Protein AF-A0A8T5FA92-F1 (afdb_monomer)

Solvent-accessible surface area (backbone atoms only — not comparable to full-atom values): 5386 Å² total; per-residue (Å²): 127,50,34,39,37,34,31,70,89,36,69,72,53,61,73,78,48,66,87,46,85,50,49,80,44,52,49,42,37,87,93,33,77,93,36,44,72,88,61,53,45,64,58,53,29,50,50,28,52,77,69,63,24,35,37,34,32,64,50,67,65,45,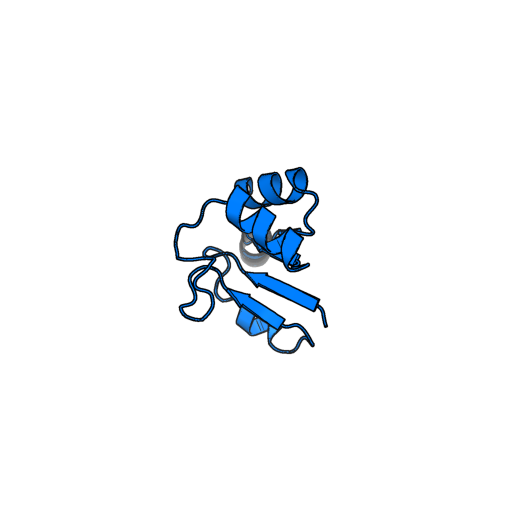51,51,32,17,56,75,70,71,29,56,67,49,76,56,64,62,63,62,56,52,48,50,52,51,49,57,60,58,74,65,59,132

pLDDT: mean 81.93, std 12.7, range [44.0, 94.81]

Sequence (94 aa):
MVSLLIDEDSLGVDRYLSELDAKIIKIGDDDVPELPKGTKDPVVAKYAKINNCIVVTRDDNMVKACNFHKVKVISIGIVDLGQKIVDELSESKP

Secondary structure (DSSP, 8-state):
-EEEEE-GGGTTTHHHHTTSSEEEEETT-TT-TTS-TT--HHHHHHHHHHTTEEEEES-HHHHHHHHHHT--EEE--HHHHHHHHHHHHHHT--

Structure (mmCIF, N/CA/C/O backbone):
data_AF-A0A8T5FA92-F1
#
_entry.id   AF-A0A8T5FA92-F1
#
loop_
_atom_site.group_PDB
_atom_site.id
_atom_site.type_symbol
_atom_site.label_atom_id
_atom_site.label_alt_id
_atom_site.label_comp_id
_atom_site.label_asym_id
_atom_site.label_entity_id
_atom_site.label_seq_id
_atom_site.pdbx_PDB_ins_code
_atom_site.Cartn_x
_atom_site.Cartn_y
_atom_site.Cartn_z
_atom_site.occupancy
_atom_site.B_iso_or_equiv
_atom_site.auth_seq_id
_atom_site.auth_comp_id
_atom_site.auth_asym_id
_atom_site.auth_atom_id
_atom_site.pdbx_PDB_model_num
ATOM 1 N N . MET A 1 1 ? -17.223 3.321 -7.008 1.00 66.62 1 MET A N 1
ATOM 2 C CA . MET A 1 1 ? -16.384 2.148 -6.706 1.00 66.62 1 MET A CA 1
ATOM 3 C C . MET A 1 1 ? -14.997 2.643 -6.330 1.00 66.62 1 MET A C 1
ATOM 5 O O . MET A 1 1 ? -14.454 3.470 -7.056 1.00 66.62 1 MET A O 1
ATOM 9 N N . VAL A 1 2 ? -14.488 2.251 -5.162 1.00 79.56 2 VAL A N 1
ATOM 10 C CA . VAL A 1 2 ? -13.170 2.679 -4.658 1.00 79.56 2 VAL A CA 1
ATOM 11 C C . VAL A 1 2 ? -12.112 1.693 -5.151 1.00 79.56 2 VAL A C 1
ATOM 13 O O . VAL A 1 2 ? -12.359 0.493 -5.121 1.00 79.56 2 VAL A O 1
ATOM 16 N N . SER A 1 3 ? -10.952 2.178 -5.600 1.00 88.69 3 SER A N 1
ATOM 17 C CA . SER A 1 3 ? -9.825 1.320 -5.993 1.00 88.69 3 SER A CA 1
ATOM 18 C C . SER A 1 3 ? -8.753 1.332 -4.907 1.00 88.69 3 SER A C 1
ATOM 20 O O . SER A 1 3 ? -8.307 2.406 -4.500 1.00 88.69 3 SER A O 1
ATOM 22 N N . LEU A 1 4 ? -8.333 0.156 -4.451 1.00 89.94 4 LEU A N 1
ATOM 23 C CA . LEU A 1 4 ? -7.252 -0.029 -3.487 1.00 89.94 4 LEU A CA 1
ATOM 24 C C . LEU A 1 4 ? -6.017 -0.549 -4.218 1.00 89.94 4 LEU A C 1
ATOM 26 O O . LEU A 1 4 ? -6.109 -1.542 -4.934 1.00 89.94 4 LEU A O 1
ATOM 30 N N . LEU A 1 5 ? -4.882 0.121 -4.03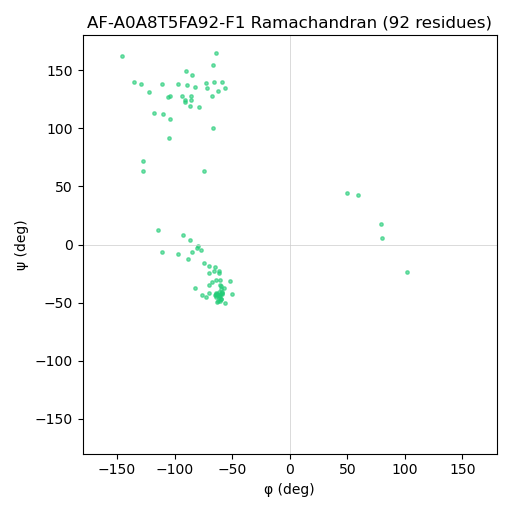5 1.00 91.62 5 LEU A N 1
ATOM 31 C CA . LEU A 1 5 ? -3.587 -0.312 -4.549 1.00 91.62 5 LEU A CA 1
ATOM 32 C C . LEU A 1 5 ? -2.765 -0.883 -3.394 1.00 91.62 5 LEU A C 1
ATOM 34 O O . LEU A 1 5 ? -2.342 -0.134 -2.515 1.00 91.62 5 LEU A O 1
ATOM 38 N N . ILE A 1 6 ? -2.588 -2.199 -3.386 1.00 90.69 6 ILE A N 1
ATOM 39 C CA . ILE A 1 6 ? -1.898 -2.939 -2.333 1.00 90.69 6 ILE A CA 1
ATOM 40 C C . ILE A 1 6 ? -0.421 -3.049 -2.682 1.00 90.69 6 ILE A C 1
ATOM 42 O O . ILE A 1 6 ? -0.058 -3.571 -3.737 1.00 90.69 6 ILE A O 1
ATOM 46 N N . ASP A 1 7 ? 0.405 -2.562 -1.770 1.00 87.50 7 ASP A N 1
ATOM 47 C CA . ASP A 1 7 ? 1.854 -2.641 -1.845 1.00 87.50 7 ASP A CA 1
ATOM 48 C C . ASP A 1 7 ? 2.376 -4.082 -1.724 1.00 87.50 7 ASP A C 1
ATOM 50 O O . ASP A 1 7 ? 1.737 -4.935 -1.100 1.00 87.50 7 ASP A O 1
ATOM 54 N N . GLU A 1 8 ? 3.554 -4.352 -2.286 1.00 84.19 8 GLU A N 1
ATOM 55 C CA . GLU A 1 8 ? 4.171 -5.689 -2.312 1.00 84.19 8 GLU A CA 1
ATOM 56 C C . GLU A 1 8 ? 4.420 -6.229 -0.902 1.00 84.19 8 GLU A C 1
ATOM 58 O O . GLU A 1 8 ? 4.214 -7.411 -0.616 1.00 84.19 8 GLU A O 1
ATOM 63 N N . ASP A 1 9 ? 4.781 -5.336 0.015 1.00 78.25 9 ASP A N 1
ATOM 64 C CA . ASP A 1 9 ? 4.994 -5.675 1.414 1.00 78.25 9 ASP A CA 1
ATOM 65 C C . ASP A 1 9 ? 3.678 -5.784 2.192 1.00 78.25 9 ASP A C 1
ATOM 67 O O . ASP A 1 9 ? 3.688 -6.102 3.374 1.00 78.25 9 ASP A O 1
ATOM 71 N N . SER A 1 10 ? 2.518 -5.555 1.578 1.00 79.56 10 SER A N 1
ATOM 72 C CA . SER A 1 10 ? 1.193 -5.649 2.222 1.00 79.56 10 SER A CA 1
ATOM 73 C C . SER A 1 10 ? 0.321 -6.769 1.651 1.00 79.56 10 SER A C 1
ATOM 75 O O . SER A 1 10 ? -0.878 -6.837 1.936 1.00 79.56 10 SER A O 1
ATOM 77 N N . LEU A 1 11 ? 0.914 -7.672 0.866 1.00 73.38 11 LEU A N 1
ATOM 78 C CA . LEU A 1 11 ? 0.221 -8.830 0.308 1.00 73.38 11 LEU A CA 1
ATOM 79 C C . LEU A 1 11 ? -0.361 -9.724 1.418 1.00 73.38 11 LEU A C 1
ATOM 81 O O . LEU A 1 11 ? 0.259 -9.954 2.456 1.00 73.38 11 LEU A O 1
ATOM 85 N N . GLY A 1 12 ? -1.577 -10.232 1.200 1.00 75.62 12 GLY A N 1
ATOM 86 C CA . GLY A 1 12 ? -2.346 -11.010 2.173 1.00 75.62 12 GLY A CA 1
ATOM 87 C C . GLY A 1 12 ? -3.454 -10.208 2.857 1.00 75.62 12 GLY A C 1
ATOM 88 O O . GLY A 1 12 ? -4.445 -10.802 3.284 1.00 75.62 12 GLY A O 1
ATOM 89 N N . VAL A 1 13 ? -3.344 -8.874 2.908 1.00 77.12 13 VAL A N 1
ATOM 90 C CA . VAL A 1 13 ? -4.417 -7.998 3.416 1.00 77.12 13 VAL A CA 1
ATOM 91 C C . VAL A 1 13 ? -5.636 -8.027 2.493 1.00 77.12 13 VAL A C 1
ATOM 93 O O . VAL A 1 13 ? -6.770 -7.968 2.959 1.00 77.12 13 VAL A O 1
ATOM 96 N N . ASP A 1 14 ? -5.413 -8.201 1.191 1.00 77.25 14 ASP A N 1
ATOM 97 C CA . ASP A 1 14 ? -6.450 -8.337 0.167 1.00 77.25 14 ASP A CA 1
ATOM 98 C C . ASP A 1 14 ? -7.497 -9.410 0.503 1.00 77.25 14 ASP A C 1
ATOM 100 O O . ASP A 1 14 ? -8.674 -9.234 0.193 1.00 77.25 14 ASP A O 1
ATOM 104 N N . ARG A 1 15 ? -7.106 -10.474 1.221 1.00 77.94 15 ARG A N 1
ATOM 105 C CA . ARG A 1 15 ? -8.021 -11.539 1.665 1.00 77.94 15 ARG A CA 1
ATOM 106 C C . ARG A 1 15 ? -9.132 -11.013 2.574 1.00 77.94 15 ARG A C 1
ATOM 108 O O . ARG A 1 15 ? -10.262 -11.474 2.470 1.00 77.94 15 ARG A O 1
ATOM 115 N N . TYR A 1 16 ? -8.828 -10.018 3.404 1.00 77.12 16 TYR A N 1
ATOM 116 C CA . TYR A 1 16 ? -9.772 -9.388 4.333 1.00 77.12 16 TYR A CA 1
ATOM 117 C C . TYR A 1 16 ? -10.535 -8.215 3.707 1.00 77.12 16 TYR A C 1
ATOM 119 O O . TYR A 1 16 ? -11.503 -7.729 4.279 1.00 77.12 16 TYR A O 1
ATOM 127 N N . LEU A 1 17 ? -10.091 -7.746 2.539 1.00 72.62 17 LEU A N 1
ATOM 128 C CA . LEU A 1 17 ? -10.724 -6.657 1.795 1.00 72.62 17 LEU A CA 1
ATOM 129 C C . LEU A 1 17 ? -11.661 -7.179 0.700 1.00 72.62 17 LEU A C 1
ATOM 131 O O . LEU A 1 17 ? -12.380 -6.392 0.095 1.00 72.62 17 LEU A O 1
ATOM 135 N N . SER A 1 18 ? -11.660 -8.492 0.456 1.00 69.44 18 SER A N 1
ATOM 136 C CA . SER A 1 18 ? -12.460 -9.158 -0.578 1.00 69.44 18 SER A CA 1
ATOM 137 C C . SER A 1 18 ? -13.975 -9.007 -0.389 1.00 69.44 18 SER A C 1
ATOM 139 O O . SER A 1 18 ? -14.720 -9.079 -1.361 1.00 69.44 18 SER A O 1
ATOM 141 N N . GLU A 1 19 ? -14.427 -8.747 0.840 1.00 74.69 19 GLU A N 1
ATOM 142 C CA . GLU A 1 19 ? -15.835 -8.494 1.177 1.00 74.69 19 GLU A CA 1
ATOM 143 C C . GLU A 1 19 ? -16.257 -7.026 0.978 1.00 74.69 19 GLU A C 1
ATOM 145 O O . GLU A 1 19 ? -17.435 -6.691 1.104 1.00 74.69 19 GLU A O 1
ATOM 150 N N . LEU A 1 20 ? -15.313 -6.130 0.669 1.00 74.62 20 LEU A N 1
ATOM 151 C CA . LEU A 1 20 ? -15.606 -4.727 0.390 1.00 74.62 20 LEU A CA 1
ATOM 152 C C . LEU A 1 20 ? -16.004 -4.543 -1.079 1.00 74.62 20 LEU A C 1
ATOM 154 O O . LEU A 1 20 ? -15.424 -5.156 -1.972 1.00 74.62 20 LEU A O 1
ATOM 158 N N . ASP A 1 21 ? -16.920 -3.608 -1.350 1.00 76.50 21 ASP A N 1
ATOM 159 C CA . ASP A 1 21 ? -17.225 -3.136 -2.712 1.00 76.50 21 ASP A CA 1
ATOM 160 C C . ASP A 1 21 ? -16.102 -2.214 -3.240 1.00 76.50 21 ASP A C 1
ATOM 162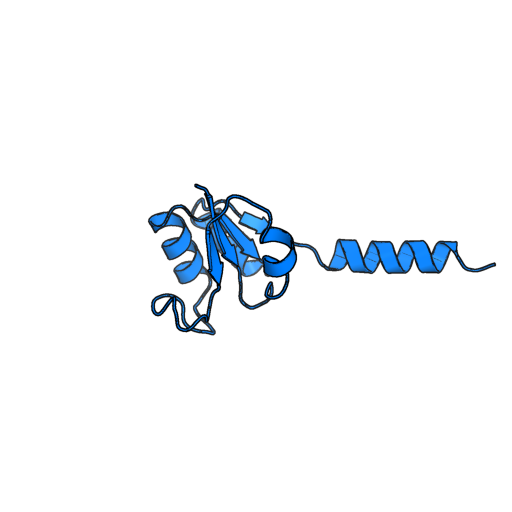 O O . ASP A 1 21 ? -16.259 -1.000 -3.439 1.00 76.50 21 ASP A O 1
ATOM 166 N N . ALA A 1 22 ? -14.906 -2.790 -3.385 1.00 80.81 22 ALA A N 1
ATOM 167 C CA . ALA A 1 22 ? -13.693 -2.113 -3.811 1.00 80.81 22 ALA A CA 1
ATOM 168 C C . ALA A 1 22 ? -12.927 -2.936 -4.854 1.00 80.81 22 ALA A C 1
ATOM 170 O O . ALA A 1 22 ? -12.777 -4.151 -4.743 1.00 80.81 22 ALA A O 1
ATOM 171 N N . LYS A 1 23 ? -12.377 -2.253 -5.862 1.00 87.50 23 LYS A N 1
ATOM 172 C CA . LYS A 1 23 ? -11.465 -2.864 -6.832 1.00 87.50 23 LYS A CA 1
ATOM 173 C C . LYS A 1 23 ? -10.083 -2.988 -6.196 1.00 87.50 23 LYS A C 1
ATOM 175 O O . LYS A 1 23 ? -9.474 -1.971 -5.873 1.00 87.50 23 LYS A O 1
ATOM 180 N N . ILE A 1 24 ? -9.575 -4.206 -6.056 1.00 88.44 24 ILE A N 1
ATOM 181 C CA . ILE A 1 24 ? -8.234 -4.464 -5.521 1.00 88.44 24 ILE A CA 1
ATOM 182 C C . ILE A 1 24 ? -7.241 -4.559 -6.684 1.00 88.44 24 ILE A C 1
ATOM 184 O O . ILE A 1 24 ? -7.466 -5.294 -7.641 1.00 88.44 24 ILE A O 1
ATOM 188 N N . ILE A 1 25 ? -6.159 -3.792 -6.599 1.00 90.00 25 ILE A N 1
ATOM 189 C CA . ILE A 1 25 ? -5.030 -3.774 -7.530 1.00 90.00 25 ILE A CA 1
ATOM 190 C C . ILE A 1 25 ? -3.788 -4.085 -6.699 1.00 90.00 25 ILE A C 1
ATOM 192 O O . ILE A 1 25 ? -3.603 -3.480 -5.644 1.00 90.00 25 ILE A O 1
ATOM 196 N N . LYS A 1 26 ? -2.945 -5.015 -7.137 1.00 90.88 26 LYS A N 1
ATOM 197 C CA . LYS A 1 26 ? -1.713 -5.375 -6.426 1.00 90.88 26 LYS A CA 1
ATOM 198 C C . LYS A 1 26 ? -0.507 -4.922 -7.232 1.00 90.88 26 LYS A C 1
ATOM 200 O O . LYS A 1 26 ? -0.493 -5.048 -8.453 1.00 90.88 26 LYS A O 1
ATOM 205 N N . ILE A 1 27 ? 0.491 -4.376 -6.550 1.00 90.12 27 ILE A N 1
ATOM 206 C CA . ILE A 1 27 ? 1.781 -4.081 -7.172 1.00 90.12 27 ILE A CA 1
ATOM 207 C C . ILE A 1 27 ? 2.502 -5.407 -7.426 1.00 90.12 27 ILE A C 1
ATOM 209 O O . ILE A 1 27 ? 2.516 -6.289 -6.568 1.00 90.12 27 ILE A O 1
ATOM 213 N N . GLY A 1 28 ? 3.074 -5.549 -8.618 1.00 86.81 28 GLY A N 1
ATOM 214 C CA . GLY A 1 28 ? 3.765 -6.757 -9.052 1.00 86.81 28 GLY A CA 1
ATOM 215 C C . GLY A 1 28 ? 2.854 -7.885 -9.534 1.00 86.81 28 GLY A C 1
ATOM 216 O O . GLY A 1 28 ? 3.380 -8.958 -9.817 1.00 86.81 28 GLY A O 1
ATOM 217 N N . ASP A 1 29 ? 1.537 -7.667 -9.635 1.00 87.25 29 ASP A N 1
ATOM 218 C CA . ASP A 1 29 ? 0.634 -8.612 -10.305 1.00 87.25 29 ASP A CA 1
ATOM 219 C C . ASP A 1 29 ? 0.837 -8.541 -11.824 1.00 87.25 29 ASP A C 1
ATOM 221 O O . ASP A 1 29 ? 0.940 -7.451 -12.393 1.00 87.25 29 ASP A O 1
ATOM 225 N N . ASP A 1 30 ? 0.833 -9.697 -12.490 1.00 83.88 30 ASP A N 1
ATOM 226 C CA . ASP A 1 30 ? 1.022 -9.787 -13.947 1.00 83.88 30 ASP A CA 1
ATOM 227 C C . ASP A 1 30 ? -0.084 -9.045 -14.725 1.00 83.88 30 ASP A C 1
ATOM 229 O O . ASP A 1 30 ? 0.135 -8.564 -15.839 1.00 83.88 30 ASP A O 1
ATOM 233 N N . ASP A 1 31 ? -1.254 -8.886 -14.103 1.00 82.19 31 ASP A N 1
ATOM 234 C CA . ASP A 1 31 ? -2.407 -8.163 -14.644 1.00 82.19 31 ASP A CA 1
ATOM 235 C C . ASP A 1 31 ? -2.258 -6.626 -14.569 1.00 82.19 31 ASP A C 1
ATOM 237 O O . ASP A 1 31 ? -3.121 -5.894 -15.064 1.00 82.19 31 ASP A O 1
ATOM 241 N N . VAL A 1 32 ? -1.179 -6.116 -13.958 1.00 84.19 32 VAL A N 1
ATOM 242 C CA . VAL A 1 32 ? -0.888 -4.679 -13.802 1.00 84.19 32 VAL A CA 1
ATOM 243 C C . VAL A 1 32 ? 0.525 -4.368 -14.322 1.00 84.19 32 VAL A C 1
ATOM 245 O O . VAL A 1 32 ? 1.442 -4.076 -13.547 1.00 84.19 32 VAL A O 1
ATOM 248 N N . PRO A 1 33 ? 0.735 -4.402 -15.651 1.00 83.88 33 PRO A N 1
ATOM 249 C CA . PRO A 1 33 ? 2.065 -4.293 -16.250 1.00 83.88 33 PRO A CA 1
ATOM 250 C C . PRO A 1 33 ? 2.745 -2.936 -16.011 1.00 83.88 33 PRO A C 1
ATOM 252 O O . PRO A 1 33 ? 3.963 -2.827 -16.136 1.00 83.88 33 PRO A O 1
ATOM 255 N N . GLU A 1 34 ? 1.991 -1.889 -15.666 1.00 86.88 34 GLU A N 1
ATOM 256 C CA . GLU A 1 34 ? 2.531 -0.568 -15.329 1.00 86.88 34 GLU A CA 1
ATOM 257 C C . GLU A 1 34 ? 3.194 -0.508 -13.946 1.00 86.88 34 GLU A C 1
ATOM 259 O O . GLU A 1 34 ? 3.921 0.449 -13.666 1.00 86.88 34 GLU A O 1
ATOM 264 N N . LEU A 1 35 ? 2.941 -1.498 -13.085 1.00 89.25 35 LEU A N 1
ATOM 265 C CA . LEU A 1 35 ? 3.472 -1.581 -11.725 1.00 89.25 35 LEU A CA 1
ATOM 266 C C . LEU A 1 35 ? 4.147 -2.941 -11.486 1.00 89.25 35 LEU A C 1
ATOM 268 O O . LEU A 1 35 ? 3.694 -3.700 -10.629 1.00 89.25 35 LEU A O 1
ATOM 272 N N . PRO A 1 36 ? 5.231 -3.270 -12.214 1.00 90.12 36 PRO A N 1
ATOM 273 C CA . PRO A 1 36 ? 5.972 -4.504 -11.987 1.00 90.12 36 PRO A CA 1
ATOM 274 C C . PRO A 1 36 ? 6.613 -4.529 -10.597 1.00 90.12 36 PRO A C 1
ATOM 276 O O . PRO A 1 36 ? 6.789 -3.491 -9.948 1.00 90.12 36 PRO A O 1
ATOM 279 N N . LYS A 1 37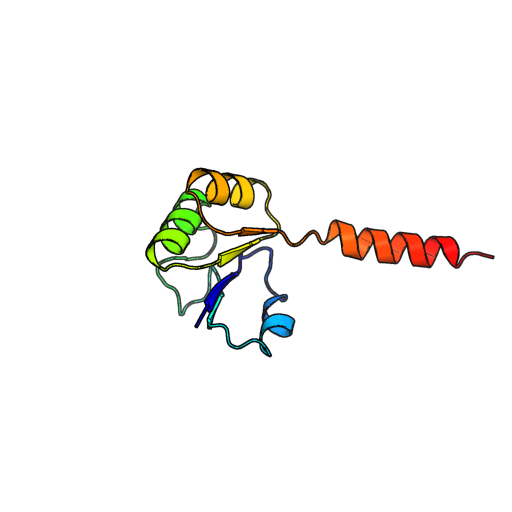 ? 7.034 -5.723 -10.174 1.00 87.50 37 LYS A N 1
ATOM 280 C CA . LYS A 1 37 ? 7.702 -5.910 -8.887 1.00 87.50 37 LYS A CA 1
ATOM 281 C C . LYS A 1 37 ? 8.945 -5.013 -8.747 1.00 87.50 37 LYS A C 1
ATOM 283 O O . LYS A 1 37 ? 9.768 -4.951 -9.663 1.00 87.50 37 LYS A O 1
ATOM 288 N N . GLY A 1 38 ? 9.112 -4.351 -7.606 1.00 87.94 38 GLY A N 1
ATOM 289 C CA . GLY A 1 38 ? 10.204 -3.417 -7.323 1.00 87.94 38 GLY A CA 1
ATOM 290 C C . GLY A 1 38 ? 10.016 -2.024 -7.935 1.00 87.94 38 GLY A C 1
ATOM 291 O O . GLY A 1 38 ? 10.988 -1.271 -8.072 1.00 87.94 38 GLY A O 1
ATOM 292 N N . THR A 1 39 ? 8.792 -1.666 -8.337 1.00 91.75 39 THR A N 1
ATOM 293 C CA . THR A 1 39 ? 8.492 -0.309 -8.811 1.00 91.75 39 THR A CA 1
ATOM 294 C C . THR A 1 39 ? 8.739 0.708 -7.700 1.00 91.75 39 THR A C 1
ATOM 296 O O . THR A 1 39 ? 8.276 0.554 -6.579 1.00 91.75 39 THR A O 1
ATOM 299 N N . LYS A 1 40 ? 9.449 1.794 -8.022 1.00 93.00 40 LYS A N 1
ATOM 300 C CA . LYS A 1 40 ? 9.795 2.835 -7.043 1.00 93.00 40 LYS A CA 1
ATOM 301 C C . LYS A 1 40 ? 8.559 3.573 -6.522 1.00 93.00 40 LYS A C 1
ATOM 303 O O . LYS A 1 40 ? 7.729 4.014 -7.320 1.00 93.00 40 LYS A O 1
ATOM 308 N N . ASP A 1 41 ? 8.534 3.873 -5.229 1.00 93.06 41 ASP A N 1
ATOM 309 C CA . ASP A 1 41 ? 7.408 4.512 -4.530 1.00 93.06 41 ASP A CA 1
ATOM 310 C C . ASP A 1 41 ? 6.859 5.784 -5.194 1.00 93.06 41 ASP A C 1
ATOM 312 O O . ASP A 1 41 ? 5.639 5.924 -5.305 1.00 93.06 41 ASP A O 1
ATOM 316 N N . PRO A 1 42 ? 7.685 6.721 -5.711 1.00 94.00 42 PRO A N 1
ATOM 317 C CA . PRO A 1 42 ? 7.150 7.907 -6.383 1.00 94.00 42 PRO A CA 1
ATOM 318 C C . PRO A 1 42 ? 6.363 7.571 -7.658 1.00 94.00 42 PRO A C 1
ATOM 320 O O . PRO A 1 42 ? 5.427 8.285 -8.023 1.00 94.00 42 PRO A O 1
ATOM 323 N N . VAL A 1 43 ? 6.731 6.486 -8.347 1.00 94.38 43 VAL A N 1
ATOM 324 C CA . VAL A 1 43 ? 6.027 6.002 -9.543 1.00 94.38 43 VAL A CA 1
ATOM 325 C C . VAL A 1 43 ? 4.691 5.387 -9.139 1.00 94.38 43 VAL A C 1
ATOM 327 O O . VAL A 1 43 ? 3.666 5.748 -9.718 1.00 94.38 43 VAL A O 1
ATOM 330 N N . VAL A 1 44 ? 4.690 4.557 -8.093 1.00 93.62 44 VAL A N 1
ATOM 331 C CA . VAL A 1 44 ? 3.477 3.976 -7.496 1.00 93.62 44 VAL A CA 1
ATOM 332 C C . VAL A 1 44 ? 2.503 5.075 -7.064 1.00 93.62 44 VAL A C 1
ATOM 334 O O . VAL A 1 44 ? 1.342 5.080 -7.471 1.00 93.62 44 VAL A O 1
ATOM 337 N N . ALA A 1 45 ? 2.977 6.070 -6.310 1.00 93.69 45 ALA A N 1
ATOM 338 C CA . ALA A 1 45 ? 2.157 7.190 -5.856 1.00 93.69 45 ALA A CA 1
ATOM 339 C C . ALA A 1 45 ? 1.590 7.998 -7.037 1.00 93.69 45 ALA A C 1
ATOM 341 O O . ALA A 1 45 ? 0.416 8.377 -7.046 1.00 93.69 45 ALA A O 1
ATOM 342 N N . LYS A 1 46 ? 2.387 8.239 -8.085 1.00 94.50 46 LYS A N 1
ATOM 343 C CA . LYS A 1 46 ? 1.904 8.922 -9.293 1.00 94.50 46 LYS A CA 1
ATOM 344 C C . LYS A 1 46 ? 0.824 8.109 -10.012 1.00 94.50 46 LYS A C 1
ATOM 346 O O . LYS A 1 46 ? -0.179 8.693 -10.424 1.00 94.50 46 LYS A O 1
ATOM 351 N N . TYR A 1 47 ? 0.998 6.794 -10.132 1.00 94.31 47 TYR A N 1
ATOM 352 C CA . TYR A 1 47 ? -0.013 5.902 -10.698 1.00 94.31 47 TYR A CA 1
ATOM 353 C C . TYR A 1 47 ? -1.309 5.949 -9.883 1.00 94.31 47 TYR A C 1
ATOM 355 O O . TYR A 1 47 ? -2.381 6.160 -10.450 1.00 94.31 47 TYR A O 1
ATOM 363 N N . ALA A 1 48 ? -1.215 5.826 -8.556 1.00 93.56 48 ALA A N 1
ATOM 364 C CA . ALA A 1 48 ? -2.368 5.872 -7.662 1.00 93.56 48 ALA A CA 1
ATOM 365 C C . ALA A 1 48 ? -3.125 7.200 -7.779 1.00 93.56 48 ALA A C 1
ATOM 367 O O . ALA A 1 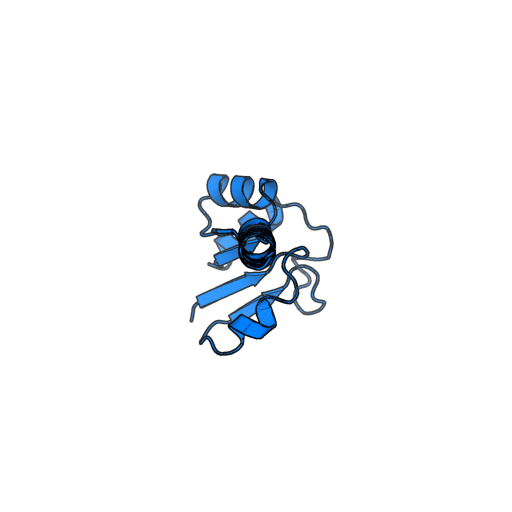48 ? -4.352 7.219 -7.804 1.00 93.56 48 ALA A O 1
ATOM 368 N N . LYS A 1 49 ? -2.409 8.317 -7.940 1.00 94.19 49 LYS A N 1
ATOM 369 C CA . LYS A 1 49 ? -3.026 9.622 -8.191 1.00 94.19 49 LYS A CA 1
ATOM 370 C C . LYS A 1 49 ? -3.817 9.660 -9.498 1.00 94.19 49 LYS A C 1
ATOM 372 O O . LYS A 1 49 ? -4.942 10.148 -9.507 1.00 94.19 49 LYS A O 1
ATOM 377 N N . ILE A 1 50 ? -3.219 9.185 -10.593 1.00 93.81 50 ILE A N 1
ATOM 378 C CA . ILE A 1 50 ? -3.835 9.198 -11.931 1.00 93.81 50 ILE A CA 1
ATOM 379 C C . ILE A 1 50 ? -5.083 8.312 -11.955 1.00 93.81 50 ILE A C 1
ATOM 381 O O . ILE A 1 50 ? -6.109 8.709 -12.499 1.00 93.81 50 ILE A O 1
ATOM 385 N N . ASN A 1 51 ? -5.007 7.147 -11.315 1.00 90.50 51 ASN A N 1
ATOM 386 C CA . ASN A 1 51 ? -6.077 6.152 -11.297 1.00 90.50 51 ASN A CA 1
ATOM 387 C 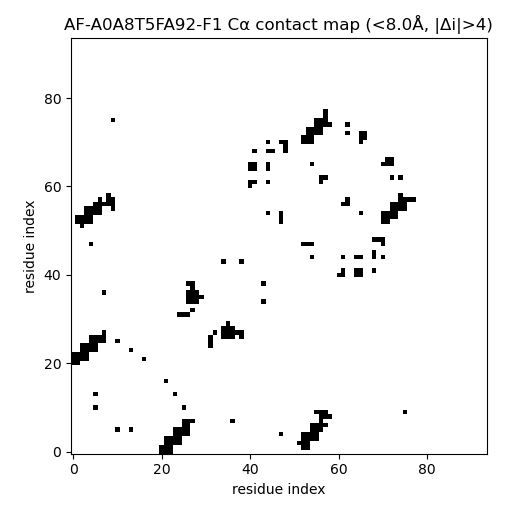C . ASN A 1 51 ? -7.033 6.298 -10.099 1.00 90.50 51 ASN A C 1
ATOM 389 O O . ASN A 1 51 ? -7.893 5.443 -9.888 1.00 90.50 51 ASN A O 1
ATOM 393 N N . ASN A 1 52 ? -6.894 7.378 -9.320 1.00 90.50 52 ASN A N 1
ATOM 394 C CA . ASN A 1 52 ? -7.687 7.670 -8.125 1.00 90.50 52 ASN A CA 1
ATOM 395 C C . ASN A 1 52 ? -7.764 6.484 -7.138 1.00 90.50 52 ASN A C 1
ATOM 397 O O . ASN A 1 52 ? -8.832 6.143 -6.623 1.00 90.50 52 ASN A O 1
ATOM 401 N N . CYS A 1 53 ? -6.626 5.833 -6.900 1.00 91.62 53 CYS A N 1
ATOM 402 C CA . CYS A 1 53 ? -6.492 4.725 -5.964 1.00 91.62 53 CYS A CA 1
ATOM 403 C C . CYS A 1 53 ? -6.126 5.218 -4.560 1.00 91.62 53 CYS A C 1
ATOM 405 O O . CYS A 1 53 ? -5.412 6.210 -4.391 1.00 91.62 53 CYS A O 1
ATOM 407 N N . ILE A 1 54 ? -6.577 4.477 -3.552 1.00 91.38 54 ILE A N 1
ATOM 408 C CA . ILE A 1 54 ? -6.067 4.575 -2.186 1.00 91.38 54 ILE A CA 1
ATOM 409 C C . ILE A 1 54 ? -4.929 3.567 -2.059 1.00 91.38 54 ILE A C 1
ATOM 411 O O . ILE A 1 54 ? -5.126 2.386 -2.338 1.00 91.38 54 ILE A O 1
ATOM 415 N N . VAL A 1 55 ? -3.748 4.026 -1.655 1.00 91.06 55 VAL A N 1
ATOM 416 C CA . VAL A 1 55 ? -2.593 3.145 -1.449 1.00 91.06 55 VAL A CA 1
ATOM 417 C C . VAL A 1 55 ? -2.693 2.491 -0.080 1.00 91.06 55 VAL A C 1
ATOM 419 O O . VAL A 1 55 ? -2.989 3.156 0.909 1.00 91.06 55 VAL A O 1
ATOM 422 N N . VAL A 1 56 ? -2.436 1.194 -0.025 1.00 90.31 56 VAL A N 1
ATOM 423 C CA . VAL A 1 56 ? -2.387 0.401 1.198 1.00 90.31 56 VAL A CA 1
ATOM 424 C C . VAL A 1 56 ? -0.972 -0.150 1.323 1.00 90.31 56 VAL A C 1
ATOM 426 O O . VAL A 1 56 ? -0.550 -0.943 0.485 1.00 90.31 56 VAL A O 1
ATOM 429 N N . THR A 1 57 ? -0.228 0.296 2.332 1.00 89.88 57 THR A N 1
ATOM 430 C CA . THR A 1 57 ? 1.200 -0.027 2.487 1.00 89.88 57 THR A CA 1
ATOM 431 C C . THR A 1 57 ? 1.589 -0.164 3.960 1.00 89.88 57 THR A C 1
ATOM 433 O O . THR A 1 57 ? 0.874 0.302 4.849 1.00 89.88 57 THR A O 1
ATOM 436 N N . ARG A 1 58 ? 2.735 -0.799 4.219 1.00 86.94 58 ARG A N 1
ATOM 437 C CA . ARG A 1 58 ? 3.426 -0.797 5.519 1.00 86.94 58 ARG A CA 1
ATOM 438 C C . ARG A 1 58 ? 4.739 -0.014 5.482 1.00 86.94 58 ARG A C 1
ATOM 440 O O . ARG A 1 58 ? 5.365 0.143 6.523 1.00 86.94 58 ARG A O 1
ATOM 447 N N . ASP A 1 59 ? 5.160 0.441 4.305 1.00 87.62 59 ASP A N 1
ATOM 448 C CA . ASP A 1 59 ? 6.419 1.147 4.110 1.00 87.62 59 ASP A CA 1
ATOM 449 C C . ASP A 1 59 ? 6.244 2.649 4.375 1.00 87.62 59 ASP A C 1
ATOM 451 O O . ASP A 1 59 ? 5.499 3.361 3.693 1.00 87.62 59 ASP A O 1
ATOM 455 N N . ASP A 1 60 ? 6.974 3.159 5.364 1.00 89.12 60 ASP A N 1
ATOM 456 C CA . ASP A 1 60 ? 6.999 4.578 5.712 1.00 89.12 60 ASP A CA 1
ATOM 457 C C . ASP A 1 60 ? 7.487 5.465 4.556 1.00 89.12 60 ASP A C 1
ATOM 459 O O . ASP A 1 60 ? 7.080 6.629 4.446 1.00 89.12 60 ASP A O 1
ATOM 463 N N . ASN A 1 61 ? 8.362 4.953 3.686 1.00 91.50 61 ASN A N 1
ATOM 464 C CA . ASN A 1 61 ? 8.824 5.686 2.508 1.00 91.50 61 ASN A CA 1
ATOM 465 C C . ASN A 1 61 ? 7.704 5.813 1.474 1.00 91.50 61 ASN A C 1
ATOM 467 O O . ASN A 1 61 ? 7.461 6.920 0.979 1.00 91.50 61 ASN A O 1
ATOM 471 N N . MET A 1 62 ? 6.935 4.743 1.260 1.00 92.88 62 MET A N 1
ATOM 472 C CA . MET A 1 62 ? 5.722 4.770 0.445 1.00 92.88 62 MET A CA 1
ATOM 473 C C . MET A 1 62 ? 4.677 5.740 1.012 1.00 92.88 62 MET A C 1
ATOM 475 O O . MET A 1 62 ? 4.099 6.534 0.262 1.00 92.88 62 MET A O 1
ATOM 479 N N . VAL A 1 63 ? 4.473 5.767 2.335 1.00 91.81 63 VAL A N 1
ATOM 480 C CA . VAL A 1 63 ? 3.581 6.742 2.994 1.00 91.81 63 VAL A CA 1
ATOM 481 C C . VAL A 1 63 ? 4.042 8.177 2.725 1.00 91.81 63 VAL A C 1
ATOM 483 O O . VAL A 1 63 ? 3.235 9.029 2.337 1.00 91.81 63 VAL A O 1
ATOM 486 N N . LYS A 1 64 ? 5.342 8.467 2.873 1.00 93.81 64 LYS A N 1
ATOM 487 C CA . LYS A 1 64 ? 5.912 9.793 2.567 1.00 93.81 64 LYS A CA 1
ATOM 488 C C . LYS A 1 64 ? 5.722 10.166 1.098 1.00 93.81 64 LYS A C 1
ATOM 490 O O . LYS A 1 64 ? 5.318 11.297 0.816 1.00 93.81 64 LYS A O 1
ATOM 495 N N . ALA A 1 65 ? 5.962 9.236 0.174 1.00 94.06 65 ALA A N 1
ATOM 496 C CA . ALA A 1 65 ? 5.756 9.450 -1.255 1.00 94.06 65 ALA A CA 1
ATOM 497 C C . ALA A 1 65 ? 4.282 9.759 -1.568 1.00 94.06 65 ALA A C 1
ATOM 499 O O . ALA A 1 65 ? 3.981 10.740 -2.255 1.00 94.06 65 ALA A O 1
ATOM 500 N N . CYS A 1 66 ? 3.348 8.994 -1.000 1.00 94.06 66 CYS A N 1
ATOM 501 C CA . CYS A 1 66 ? 1.914 9.232 -1.151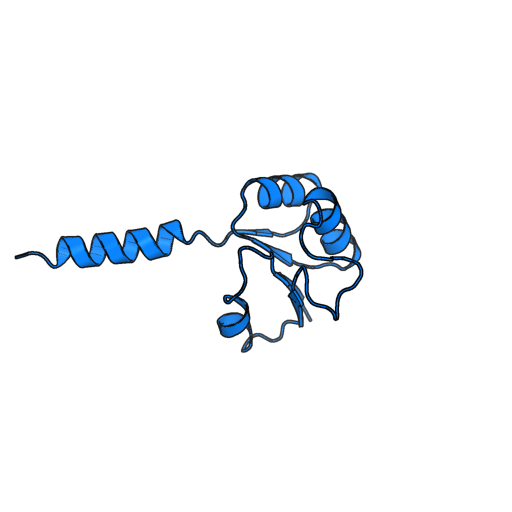 1.00 94.06 66 CYS A CA 1
ATOM 502 C C . CYS A 1 66 ? 1.507 10.615 -0.628 1.00 94.06 66 CYS A C 1
ATOM 504 O O . CYS A 1 66 ? 0.844 11.373 -1.341 1.00 94.06 66 CYS A O 1
ATOM 506 N N . ASN A 1 67 ? 1.969 10.987 0.568 1.00 93.00 67 ASN A N 1
ATOM 507 C CA . ASN A 1 67 ? 1.699 12.297 1.162 1.00 93.00 67 ASN A CA 1
ATOM 508 C C . ASN A 1 67 ? 2.240 13.442 0.295 1.00 93.00 67 ASN A C 1
ATOM 510 O O . ASN A 1 67 ? 1.519 14.406 0.028 1.00 93.00 67 ASN A O 1
ATOM 514 N N . PHE A 1 68 ? 3.470 13.315 -0.215 1.00 94.81 68 PHE A N 1
ATOM 515 C CA . PHE A 1 68 ? 4.069 14.293 -1.127 1.00 94.81 68 PHE A CA 1
ATOM 516 C C . PHE A 1 68 ? 3.230 14.481 -2.401 1.00 94.81 68 PHE A C 1
ATOM 518 O O . PHE A 1 68 ? 2.969 15.606 -2.833 1.00 94.81 68 PHE A O 1
ATOM 525 N N . HIS A 1 69 ? 2.732 13.384 -2.978 1.00 92.31 69 HIS A N 1
ATOM 526 C CA . HIS A 1 69 ? 1.899 13.418 -4.180 1.00 92.31 69 HIS A CA 1
ATOM 527 C C . HIS A 1 69 ? 0.417 13.757 -3.920 1.00 92.31 69 HIS A C 1
ATOM 529 O O . HIS A 1 69 ? -0.333 13.947 -4.892 1.00 92.31 69 HIS A O 1
ATOM 535 N N . LYS A 1 70 ? 0.017 13.932 -2.650 1.00 93.69 70 LYS A N 1
ATOM 536 C CA . LYS A 1 70 ? -1.369 14.127 -2.179 1.00 93.69 70 LYS A CA 1
ATOM 537 C C . LYS A 1 70 ? -2.290 12.953 -2.535 1.00 93.69 70 LYS A C 1
ATOM 539 O O . LYS A 1 70 ? -3.413 13.151 -2.994 1.00 93.69 70 LYS A O 1
ATOM 544 N N . VAL A 1 71 ? -1.788 11.738 -2.358 1.00 93.94 71 VAL A N 1
ATOM 545 C CA . VAL A 1 71 ? -2.512 10.477 -2.550 1.00 93.94 71 VAL A CA 1
ATOM 546 C C . VAL A 1 71 ? -3.028 9.996 -1.201 1.00 93.94 71 VAL A C 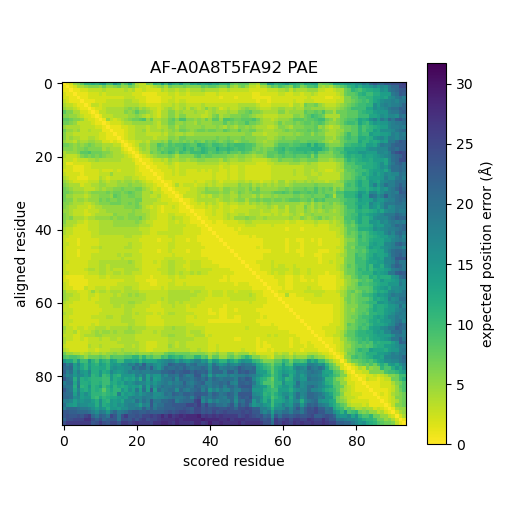1
ATOM 548 O O . VAL A 1 71 ? -2.317 10.076 -0.201 1.00 93.94 71 VAL A O 1
ATOM 551 N N . LYS A 1 72 ? -4.268 9.499 -1.162 1.00 91.12 72 LYS A N 1
ATOM 552 C CA . LYS A 1 72 ? -4.817 8.881 0.049 1.00 91.12 72 LYS A CA 1
ATOM 553 C C . LYS A 1 72 ? -4.065 7.582 0.327 1.00 91.12 72 LYS A C 1
ATOM 555 O O . LYS A 1 72 ? -3.976 6.734 -0.557 1.00 91.12 72 LYS A O 1
ATOM 560 N N . VAL A 1 73 ? -3.568 7.431 1.548 1.00 90.88 73 VAL A N 1
ATOM 561 C CA . VAL A 1 73 ? -2.813 6.255 1.978 1.00 90.88 73 VAL A CA 1
ATOM 562 C C . VAL A 1 73 ? -3.379 5.708 3.284 1.00 90.88 73 VAL A C 1
ATOM 564 O O . VAL A 1 73 ? -3.734 6.472 4.180 1.00 90.88 73 VAL A O 1
ATOM 567 N N . ILE A 1 74 ? -3.484 4.386 3.368 1.00 87.44 74 ILE A N 1
ATOM 568 C CA . ILE A 1 74 ? -3.799 3.627 4.575 1.00 87.44 74 ILE A CA 1
ATOM 569 C C . ILE A 1 74 ? -2.519 2.883 4.953 1.00 87.44 74 ILE A C 1
ATOM 571 O O . ILE A 1 74 ? -2.080 1.994 4.224 1.00 87.44 74 ILE A O 1
ATOM 575 N N . SER A 1 75 ? -1.913 3.275 6.074 1.00 85.56 75 SER A N 1
ATOM 576 C CA . SER A 1 75 ? -0.765 2.560 6.635 1.00 85.56 75 SER A CA 1
ATOM 577 C C . SER A 1 75 ? -1.257 1.414 7.515 1.00 85.56 75 SER A C 1
ATOM 579 O O . SER A 1 75 ? -2.096 1.634 8.391 1.00 85.56 75 SER A O 1
ATOM 581 N N . ILE A 1 76 ? -0.765 0.196 7.281 1.00 74.31 76 ILE A N 1
ATOM 582 C CA . ILE A 1 76 ? -1.125 -0.985 8.073 1.00 74.31 76 ILE A CA 1
ATOM 583 C C . ILE A 1 76 ? 0.036 -1.343 9.001 1.00 74.31 76 ILE A C 1
ATOM 585 O O . ILE A 1 76 ? 0.930 -2.114 8.657 1.00 74.31 76 ILE A O 1
ATOM 589 N N . GLY A 1 77 ? 0.026 -0.808 10.217 1.00 63.97 77 GLY A N 1
ATOM 590 C CA . GLY A 1 77 ? 1.005 -1.184 11.231 1.00 63.97 77 GLY A CA 1
ATOM 591 C C . GLY A 1 77 ? 0.821 -2.641 11.665 1.00 63.97 77 GLY A C 1
ATOM 592 O O . GLY A 1 77 ? -0.025 -2.935 12.501 1.00 63.97 77 GLY A O 1
ATOM 593 N N . ILE A 1 78 ? 1.636 -3.574 11.158 1.00 57.00 78 ILE A N 1
ATOM 594 C CA . ILE A 1 78 ? 1.706 -4.934 11.735 1.00 57.00 78 ILE A CA 1
ATOM 595 C C . ILE A 1 78 ? 2.279 -4.908 13.158 1.00 57.00 78 ILE A C 1
ATOM 597 O O . ILE A 1 78 ? 1.978 -5.794 13.957 1.00 57.00 78 ILE A O 1
ATOM 601 N N . VAL A 1 79 ? 3.041 -3.860 13.486 1.00 56.12 79 VAL A N 1
ATOM 602 C CA . 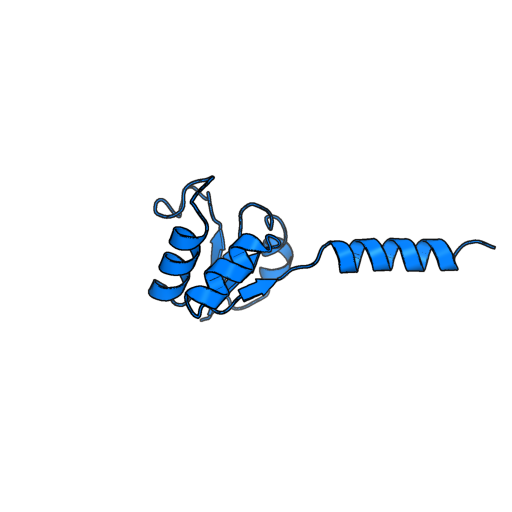VAL A 1 79 ? 3.530 -3.596 14.842 1.00 56.12 79 VAL A CA 1
ATOM 603 C C . VAL A 1 79 ? 2.363 -3.496 15.825 1.00 56.12 79 VAL A C 1
ATOM 605 O O . VAL A 1 79 ? 2.462 -4.071 16.898 1.00 56.12 79 VAL A O 1
ATOM 608 N N . ASP A 1 80 ? 1.222 -2.914 15.446 1.00 58.44 80 ASP A N 1
ATOM 609 C CA . ASP A 1 80 ? 0.076 -2.774 16.356 1.00 58.44 80 ASP A CA 1
ATOM 610 C C . ASP A 1 80 ? -0.608 -4.115 16.658 1.00 58.44 80 ASP A C 1
ATOM 612 O O . ASP A 1 80 ? -1.079 -4.336 17.772 1.00 58.44 80 ASP A O 1
ATOM 616 N N . LEU A 1 81 ? -0.658 -5.036 15.688 1.00 57.47 81 LEU A N 1
ATOM 617 C CA . LEU A 1 81 ? -1.215 -6.376 15.905 1.00 57.47 81 LEU A CA 1
ATOM 618 C C . LEU A 1 81 ? -0.240 -7.263 16.686 1.00 57.47 81 LEU A C 1
ATOM 620 O O . LEU A 1 81 ? -0.650 -7.958 17.611 1.00 57.47 81 LEU A O 1
ATOM 624 N N . GLY A 1 82 ? 1.047 -7.225 16.331 1.00 59.09 82 GLY A N 1
ATOM 625 C CA . GLY A 1 82 ? 2.093 -7.960 17.038 1.00 59.09 82 GLY A CA 1
ATOM 626 C C . GLY A 1 82 ? 2.245 -7.494 18.484 1.00 59.09 82 GLY A C 1
ATOM 627 O O . GLY A 1 82 ? 2.322 -8.331 19.377 1.00 59.09 82 GLY A O 1
ATOM 628 N N . GLN A 1 83 ? 2.206 -6.181 18.721 1.00 59.12 83 GLN A N 1
ATOM 629 C CA . GLN A 1 83 ? 2.254 -5.601 20.060 1.00 59.12 83 GLN A CA 1
ATOM 630 C C . GLN A 1 83 ? 1.026 -6.009 20.874 1.00 59.12 83 GLN A C 1
ATOM 632 O O . GLN A 1 83 ? 1.198 -6.508 21.974 1.00 59.12 83 GLN A O 1
ATOM 637 N N . LYS A 1 84 ? -0.188 -5.951 20.308 1.00 54.94 84 LYS A N 1
ATOM 638 C CA . LYS A 1 84 ? -1.396 -6.458 20.986 1.00 54.94 84 LYS A CA 1
ATOM 639 C C . LYS A 1 84 ? -1.306 -7.939 21.347 1.00 54.94 84 LYS A C 1
ATOM 641 O O . LYS A 1 84 ? -1.709 -8.317 22.436 1.00 54.94 84 LYS A O 1
ATOM 646 N N . ILE A 1 85 ? -0.765 -8.781 20.464 1.00 66.06 85 ILE A N 1
ATOM 647 C CA . ILE A 1 85 ? -0.552 -10.205 20.765 1.00 66.06 85 ILE A CA 1
ATOM 648 C C . ILE A 1 85 ? 0.470 -10.366 21.896 1.00 66.06 85 ILE A C 1
ATOM 650 O O . ILE A 1 85 ? 0.264 -11.176 22.793 1.00 66.06 85 ILE A O 1
ATOM 654 N N . VAL A 1 86 ? 1.567 -9.607 21.872 1.00 71.50 86 VAL A N 1
ATOM 655 C CA . VAL A 1 86 ? 2.580 -9.632 22.936 1.00 71.50 86 VAL A CA 1
ATOM 656 C C . VAL A 1 86 ? 1.998 -9.150 24.264 1.00 71.50 86 VAL A C 1
ATOM 658 O O . VAL A 1 86 ? 2.245 -9.796 25.278 1.00 71.50 86 VAL A O 1
ATOM 661 N N . ASP A 1 87 ? 1.213 -8.077 24.264 1.00 68.06 87 ASP A N 1
ATOM 662 C CA . ASP A 1 87 ? 0.580 -7.508 25.454 1.00 68.06 87 ASP A CA 1
ATOM 663 C C . ASP A 1 87 ? -0.414 -8.513 26.069 1.00 68.06 87 ASP A C 1
ATOM 665 O O . ASP A 1 87 ? -0.270 -8.875 27.235 1.00 68.06 87 ASP A O 1
ATOM 669 N N . GLU A 1 88 ? -1.311 -9.097 25.266 1.00 65.38 88 GLU A N 1
ATOM 670 C CA . GLU A 1 88 ? -2.253 -10.150 25.695 1.00 65.38 88 GLU A CA 1
ATOM 671 C C . GLU A 1 88 ? -1.535 -11.397 26.246 1.00 65.38 88 GLU A C 1
ATOM 673 O O . GLU A 1 88 ? -1.910 -11.961 27.277 1.00 65.38 88 GLU A O 1
ATOM 678 N N . LEU A 1 89 ? -0.445 -11.831 25.600 1.00 68.44 89 LEU A N 1
ATOM 679 C CA . LEU A 1 89 ? 0.365 -12.961 26.072 1.00 68.44 89 LEU A CA 1
ATOM 680 C C . LEU A 1 89 ? 1.156 -12.638 27.351 1.00 68.44 89 LEU A C 1
ATOM 682 O O . LEU A 1 89 ? 1.519 -13.554 28.095 1.00 68.44 89 LEU A O 1
ATOM 686 N N . SER A 1 90 ? 1.442 -11.360 27.603 1.00 68.56 90 SER A N 1
ATOM 687 C CA . SER A 1 90 ? 2.163 -10.885 28.788 1.00 68.56 90 SER A CA 1
ATOM 688 C C . SER A 1 90 ? 1.239 -10.747 29.996 1.00 68.56 90 SER A C 1
ATOM 690 O O . SER A 1 90 ? 1.641 -11.105 31.101 1.00 68.56 90 SER A O 1
ATOM 692 N N . GLU A 1 91 ? -0.004 -10.306 29.784 1.00 61.16 91 GLU A N 1
ATOM 693 C CA . GLU A 1 91 ? -1.065 -10.257 30.803 1.00 61.16 91 GLU A CA 1
ATOM 694 C C . GLU A 1 91 ? -1.574 -11.657 31.198 1.00 61.16 91 GLU A C 1
ATOM 696 O O . GLU A 1 91 ? -2.139 -11.843 32.273 1.00 61.16 91 GLU A O 1
ATOM 701 N N . SER A 1 92 ? -1.307 -12.665 30.362 1.00 52.53 92 SER A N 1
ATOM 702 C CA . SER A 1 92 ? -1.683 -14.068 30.584 1.00 52.53 92 SER A CA 1
ATOM 703 C C . SER A 1 92 ? -0.672 -14.888 31.407 1.00 52.53 92 SER A C 1
ATOM 705 O O . SER A 1 92 ? -0.849 -16.102 31.552 1.00 52.53 92 SER A O 1
ATOM 707 N N . LYS A 1 93 ? 0.410 -14.287 31.924 1.00 44.00 93 LYS A N 1
ATOM 708 C CA . LYS A 1 93 ? 1.356 -14.998 32.804 1.00 44.00 93 LYS A CA 1
ATOM 709 C C . LYS A 1 93 ? 0.880 -14.951 34.269 1.00 44.00 93 LYS A C 1
ATOM 711 O O . LYS A 1 93 ? 0.669 -13.849 34.769 1.00 44.00 93 LYS A O 1
ATOM 716 N N . PRO A 1 94 ? 0.716 -16.110 34.941 1.00 50.59 94 PRO A N 1
ATOM 717 C CA . PRO A 1 94 ? 0.346 -16.183 36.357 1.00 50.59 94 PRO A CA 1
ATOM 718 C C . PRO A 1 94 ? 1.450 -15.685 37.297 1.00 50.59 94 PRO A C 1
ATOM 720 O O . PRO A 1 94 ? 2.642 -15.752 36.911 1.00 50.59 94 PRO A O 1
#

Radius of gyration: 15.29 Å; Cα contacts (8 Å, |Δi|>4): 137; chains: 1; bounding box: 27×30×53 Å

Foldseek 3Di:
DAEEEEEPQRPPVVVVCVPPPYHYHYACDPVCVQRHPPDDLLSVLVVCVVVVHEYEEQDPVNVVSNVVSVHHYDHDPPVVVVVVVVVVVVVPDD

Nearest PDB structures (foldseek):
  3i8o-assembly1_A  TM=5.402E-01  e=4.289E-02  Methanocaldococcus jannaschii
  1vh1-assembly1_A  TM=4.439E-01  e=1.183E-01  Escherichia coli
  3k8e-assembly1_D  TM=4.584E-01  e=2.174E-01  Escherichia coli K-12
  5ai8-assembly1_A-2  TM=4.222E-01  e=3.491E-01  Homo sapiens
  5akl-assembly1_A-2  TM=3.976E-01  e=3.735E-01  Homo sapiens

Mean predicted aligned error: 7.31 Å